Protein AF-A0A1C0VXN7-F1 (afdb_monomer_lite)

pLDDT: mean 90.63, std 9.02, range [52.47, 98.5]

Sequence (84 aa):
MRGVNRPIPRKYKQHEGDACNISNNNLRPLTTIERSYIQTFPKTFQFQGTKSDLEQMIGNAVPVKLAEFVAHCIFEYISCRLYN

Structure (mmCIF, N/CA/C/O backbone):
data_AF-A0A1C0VXN7-F1
#
_entry.id   AF-A0A1C0VXN7-F1
#
loop_
_atom_site.group_PDB
_atom_site.id
_atom_site.type_symbol
_atom_site.label_atom_id
_atom_site.label_alt_id
_atom_site.label_comp_id
_atom_site.label_asym_id
_atom_site.label_entity_id
_atom_site.label_seq_id
_atom_site.pdbx_PDB_ins_code
_atom_site.Cartn_x
_atom_site.Cartn_y
_atom_site.Cartn_z
_atom_site.occupancy
_atom_site.B_iso_or_equiv
_atom_site.auth_seq_id
_atom_site.auth_comp_id
_atom_site.auth_asym_id
_atom_site.auth_atom_id
_atom_site.pdbx_PDB_model_num
ATOM 1 N N . MET A 1 1 ? -5.789 3.665 -7.157 1.00 61.22 1 MET A N 1
ATOM 2 C CA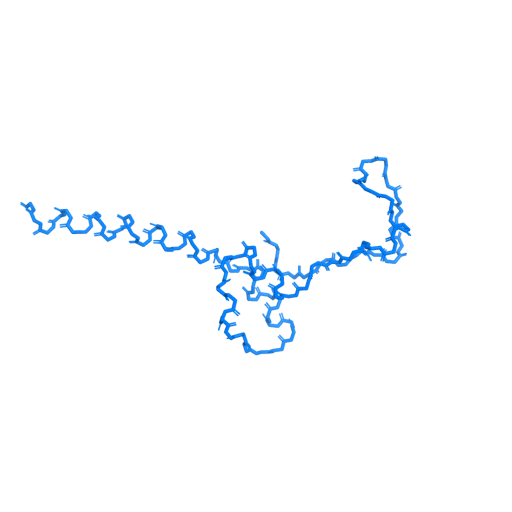 . MET A 1 1 ? -4.672 2.814 -7.633 1.00 61.22 1 MET A CA 1
ATOM 3 C C . MET A 1 1 ? -5.243 1.668 -8.460 1.00 61.22 1 MET A C 1
ATOM 5 O O . MET A 1 1 ? -6.421 1.384 -8.313 1.00 61.22 1 MET A O 1
ATOM 9 N N . ARG A 1 2 ? -4.477 1.075 -9.386 1.00 69.94 2 ARG A N 1
ATOM 10 C CA . ARG A 1 2 ? -4.899 -0.126 -10.144 1.00 69.94 2 ARG A CA 1
ATOM 11 C C . ARG A 1 2 ? -4.356 -1.396 -9.489 1.00 69.94 2 ARG A C 1
ATOM 13 O O . ARG A 1 2 ? -3.350 -1.303 -8.798 1.00 69.94 2 ARG A O 1
ATOM 20 N N . GLY A 1 3 ? -4.941 -2.557 -9.784 1.00 77.75 3 GLY A N 1
ATOM 21 C CA . GLY A 1 3 ? -4.499 -3.851 -9.248 1.00 77.75 3 GLY A CA 1
ATOM 22 C C . GLY A 1 3 ? -3.022 -4.167 -9.485 1.00 77.75 3 GLY A C 1
ATOM 23 O O . GLY A 1 3 ? -2.333 -4.531 -8.554 1.00 77.75 3 GLY A O 1
ATOM 24 N N . VAL A 1 4 ? -2.472 -3.909 -10.670 1.00 81.81 4 VAL A N 1
ATOM 25 C CA . VAL A 1 4 ? -1.086 -4.304 -11.005 1.00 81.81 4 VAL A CA 1
ATOM 26 C C . VAL A 1 4 ? -0.195 -3.122 -11.371 1.00 81.81 4 VAL A C 1
ATOM 28 O O . VAL A 1 4 ? -0.683 -2.027 -11.684 1.00 81.81 4 VAL A O 1
ATOM 31 N N . ASN A 1 5 ? 1.123 -3.333 -11.329 1.00 81.69 5 ASN A N 1
ATOM 32 C CA . ASN A 1 5 ? 2.084 -2.339 -11.792 1.00 81.69 5 ASN A CA 1
ATOM 33 C C . ASN A 1 5 ? 1.967 -2.115 -13.315 1.00 81.69 5 ASN A C 1
ATOM 35 O O . ASN A 1 5 ? 1.572 -3.010 -14.062 1.00 81.69 5 ASN A O 1
ATOM 39 N N . ARG A 1 6 ? 2.311 -0.915 -13.797 1.00 82.69 6 ARG A N 1
ATOM 40 C CA . ARG A 1 6 ? 2.274 -0.566 -15.225 1.00 82.69 6 ARG A CA 1
ATOM 41 C C . ARG A 1 6 ? 3.609 0.052 -15.647 1.00 82.69 6 ARG A C 1
ATOM 43 O O . ARG A 1 6 ? 3.751 1.272 -15.591 1.00 82.69 6 ARG A O 1
ATOM 50 N N . PRO A 1 7 ? 4.589 -0.766 -16.061 1.00 85.62 7 PRO A N 1
ATOM 51 C CA . PRO A 1 7 ? 5.808 -0.244 -16.659 1.00 85.62 7 PRO A CA 1
ATOM 52 C C . PRO A 1 7 ? 5.515 0.400 -18.020 1.00 85.62 7 PRO A C 1
ATOM 54 O O . PRO A 1 7 ? 4.514 0.090 -18.673 1.00 85.62 7 PRO A O 1
ATOM 57 N N . ILE A 1 8 ? 6.416 1.278 -18.460 1.00 87.19 8 ILE A N 1
ATOM 58 C CA . ILE A 1 8 ? 6.341 1.902 -19.783 1.00 87.19 8 ILE A CA 1
ATOM 59 C C . ILE A 1 8 ? 6.569 0.820 -20.852 1.00 87.19 8 ILE A C 1
ATOM 61 O O . ILE A 1 8 ? 7.555 0.079 -20.771 1.00 87.19 8 ILE A O 1
ATOM 65 N N . PRO A 1 9 ? 5.678 0.686 -21.852 1.00 88.56 9 PRO A N 1
ATOM 66 C CA . PRO A 1 9 ? 5.876 -0.261 -22.942 1.00 88.56 9 PRO A CA 1
ATOM 67 C C . PRO A 1 9 ? 7.156 0.035 -23.730 1.00 88.56 9 PRO A C 1
ATOM 69 O O . PRO A 1 9 ? 7.438 1.185 -24.049 1.00 88.56 9 PRO A O 1
ATOM 72 N N . ARG A 1 10 ? 7.878 -1.006 -24.168 1.00 86.06 10 ARG A N 1
ATOM 73 C CA . ARG A 1 10 ? 9.107 -0.853 -24.981 1.00 86.06 10 ARG A CA 1
ATOM 74 C C . ARG A 1 10 ? 8.911 -0.053 -26.274 1.00 86.06 10 ARG A C 1
ATOM 76 O O . ARG A 1 10 ? 9.861 0.521 -26.783 1.00 86.06 10 ARG A O 1
ATOM 83 N N . LYS A 1 11 ? 7.696 -0.066 -26.827 1.00 90.06 11 LYS A N 1
ATOM 84 C CA . LYS A 1 11 ? 7.329 0.636 -28.067 1.00 90.06 11 LYS A CA 1
ATOM 85 C C . LYS A 1 11 ? 6.565 1.941 -27.808 1.00 90.06 11 LYS A C 1
ATOM 87 O O . LYS A 1 11 ? 5.913 2.439 -28.723 1.00 90.06 11 LYS A O 1
ATOM 92 N N . TYR A 1 12 ? 6.572 2.452 -26.574 1.00 90.00 12 TYR A N 1
ATOM 93 C CA . TYR A 1 12 ? 5.917 3.719 -26.257 1.00 90.00 12 TYR A CA 1
ATOM 94 C C . TYR A 1 12 ? 6.585 4.859 -27.034 1.00 90.00 12 TYR A C 1
ATOM 96 O O . TYR A 1 12 ? 7.811 4.937 -27.096 1.00 90.00 12 TYR A O 1
ATOM 104 N N . LYS A 1 13 ? 5.772 5.711 -27.659 1.00 89.69 13 LYS A N 1
ATOM 105 C CA . LYS A 1 13 ? 6.228 6.911 -28.362 1.00 89.69 13 LYS A CA 1
ATOM 106 C C . LYS A 1 13 ? 5.871 8.111 -27.501 1.00 89.69 13 LYS A C 1
ATOM 108 O O . LYS A 1 13 ? 4.745 8.171 -27.017 1.00 89.69 13 LYS A O 1
ATOM 113 N N . GLN A 1 14 ? 6.815 9.034 -27.332 1.00 89.94 14 GLN A N 1
ATOM 114 C CA . GLN A 1 14 ? 6.564 10.242 -26.556 1.00 89.94 14 GLN A CA 1
ATOM 115 C C . GLN A 1 14 ? 5.444 11.063 -27.182 1.00 89.94 14 GLN A C 1
ATOM 117 O O . GLN A 1 14 ? 5.440 11.295 -28.393 1.00 89.94 14 GLN A O 1
ATOM 122 N N . HIS A 1 15 ? 4.524 11.505 -26.339 1.00 89.94 15 HIS A N 1
ATOM 123 C CA . HIS A 1 15 ? 3.473 12.443 -26.682 1.00 89.94 15 HIS A CA 1
ATOM 124 C C . HIS A 1 15 ? 3.781 13.813 -26.073 1.00 89.94 15 HIS A C 1
ATOM 126 O O . HIS A 1 15 ? 4.439 13.918 -25.042 1.00 89.94 15 HIS A O 1
ATOM 132 N N . GLU A 1 16 ? 3.289 14.879 -26.703 1.00 90.94 16 GLU A N 1
ATOM 133 C CA . GLU A 1 16 ? 3.510 16.258 -26.241 1.00 90.94 16 GLU A CA 1
ATOM 134 C C . GLU A 1 16 ? 2.953 16.505 -24.827 1.00 90.94 16 GLU A C 1
ATOM 136 O O . GLU A 1 16 ? 3.515 17.281 -24.064 1.00 90.94 16 GLU A O 1
ATOM 141 N N . GLY A 1 17 ? 1.893 15.783 -24.445 1.00 90.88 17 GLY A N 1
ATOM 142 C CA . GLY A 1 17 ? 1.311 15.833 -23.101 1.00 90.88 17 GLY A CA 1
ATOM 143 C C . GLY A 1 17 ? 2.042 15.002 -22.040 1.00 90.88 17 GLY A C 1
ATOM 144 O O . GLY A 1 17 ? 1.565 14.931 -20.907 1.00 90.88 17 GLY A O 1
ATOM 145 N N . ASP A 1 18 ? 3.154 14.341 -22.374 1.00 89.38 18 ASP A N 1
ATOM 146 C CA . ASP A 1 18 ? 3.928 13.587 -21.389 1.00 89.38 18 ASP A CA 1
ATOM 147 C C . ASP A 1 18 ? 4.618 14.534 -20.400 1.00 89.38 18 ASP A C 1
ATOM 149 O O . ASP A 1 18 ? 5.279 15.498 -20.781 1.00 89.38 18 ASP A O 1
ATOM 153 N N . ALA A 1 19 ? 4.522 14.220 -19.106 1.00 88.06 19 ALA A N 1
ATOM 154 C CA . ALA A 1 19 ? 5.081 15.056 -18.042 1.00 88.06 19 ALA A CA 1
ATOM 155 C C . ALA A 1 19 ? 6.617 15.176 -18.086 1.00 88.06 19 ALA A C 1
ATOM 157 O O . ALA A 1 19 ? 7.184 16.096 -17.496 1.00 88.06 19 ALA A O 1
ATOM 158 N N . CYS A 1 20 ? 7.308 14.234 -18.734 1.00 86.88 20 CYS A N 1
ATOM 159 C CA . CYS A 1 20 ? 8.756 14.261 -18.895 1.00 86.88 20 CYS A CA 1
ATOM 160 C C . CYS A 1 20 ? 9.216 13.448 -20.113 1.00 86.88 20 CYS A C 1
ATOM 162 O O . CYS A 1 20 ? 8.474 12.639 -20.671 1.00 86.88 20 CYS A O 1
ATOM 164 N N . ASN A 1 21 ? 10.473 13.654 -20.512 1.00 86.12 21 ASN A N 1
ATOM 165 C CA . ASN A 1 21 ? 11.104 12.861 -21.561 1.00 86.12 21 ASN A CA 1
ATOM 166 C C . ASN A 1 21 ? 11.300 11.405 -21.101 1.00 86.12 21 ASN A C 1
ATOM 168 O O . ASN A 1 21 ? 11.876 11.160 -20.041 1.00 86.12 21 ASN A O 1
ATOM 172 N N . ILE A 1 22 ? 10.856 10.442 -21.914 1.00 83.88 22 ILE A N 1
ATOM 173 C CA . ILE A 1 22 ? 10.907 9.004 -21.587 1.00 83.88 22 ILE A CA 1
ATOM 174 C C . ILE A 1 22 ? 12.344 8.473 -21.544 1.00 83.88 22 ILE A C 1
ATOM 176 O O . ILE A 1 22 ? 12.627 7.533 -20.807 1.00 83.88 22 ILE A O 1
ATOM 180 N N . SER A 1 23 ? 13.262 9.083 -22.297 1.00 80.12 23 SER A N 1
ATOM 181 C CA . SER A 1 23 ? 14.690 8.743 -22.296 1.00 80.12 23 SER A CA 1
ATOM 182 C C . SER A 1 23 ? 15.401 9.172 -21.009 1.00 80.12 23 SER A C 1
ATOM 184 O O . SER A 1 23 ? 16.600 8.949 -20.861 1.00 80.12 23 SER A O 1
ATOM 186 N N . ASN A 1 24 ? 14.693 9.806 -20.070 1.00 78.94 24 ASN A N 1
ATOM 187 C CA . ASN A 1 24 ? 15.226 10.079 -18.748 1.00 78.94 24 ASN A CA 1
ATOM 188 C C . ASN A 1 24 ? 15.462 8.755 -18.001 1.00 78.94 24 ASN A C 1
ATOM 190 O O . ASN A 1 24 ? 14.514 8.080 -17.602 1.00 78.94 24 ASN A O 1
ATOM 194 N N . ASN A 1 25 ? 16.732 8.424 -17.754 1.00 75.00 25 ASN A N 1
ATOM 195 C CA . ASN A 1 25 ? 17.149 7.200 -17.058 1.00 75.00 25 ASN A CA 1
ATOM 196 C C . ASN A 1 25 ? 16.564 7.030 -15.643 1.00 75.00 25 ASN A C 1
ATOM 198 O O . ASN A 1 25 ? 16.638 5.938 -15.085 1.00 75.00 25 ASN A O 1
ATOM 202 N N . ASN A 1 26 ? 15.980 8.078 -15.058 1.00 83.81 26 ASN A N 1
ATOM 203 C CA . ASN A 1 26 ? 15.365 8.024 -13.732 1.00 83.81 26 ASN A CA 1
ATOM 204 C C . ASN A 1 26 ? 13.871 7.650 -13.763 1.00 83.81 26 ASN A C 1
ATOM 206 O O . ASN A 1 26 ? 13.258 7.483 -12.706 1.00 83.81 26 ASN A O 1
ATOM 210 N N . LEU A 1 27 ? 13.262 7.523 -14.947 1.00 87.50 27 LEU A N 1
ATOM 211 C CA . LEU A 1 27 ? 11.849 7.187 -15.087 1.00 87.50 27 LEU A CA 1
ATOM 212 C C . LEU A 1 27 ? 11.624 5.684 -14.869 1.00 87.50 27 LEU A C 1
ATOM 214 O O . LEU A 1 27 ? 12.012 4.848 -15.685 1.00 87.50 27 LEU A O 1
ATOM 218 N N . ARG A 1 28 ? 10.957 5.327 -13.767 1.00 88.81 28 ARG A N 1
ATOM 219 C CA . ARG A 1 28 ? 10.629 3.936 -13.422 1.00 88.81 28 ARG A CA 1
ATOM 220 C C . ARG A 1 28 ? 9.236 3.808 -12.808 1.00 88.81 28 ARG A C 1
ATOM 222 O O . ARG A 1 28 ? 8.752 4.760 -12.194 1.00 88.81 28 ARG A O 1
ATOM 229 N N . PRO A 1 29 ? 8.596 2.630 -12.894 1.00 88.75 29 PRO A N 1
ATOM 230 C CA . PRO A 1 29 ? 7.426 2.354 -12.076 1.00 88.75 29 PRO A CA 1
ATOM 231 C C . PRO A 1 29 ? 7.775 2.374 -10.580 1.00 88.75 29 PRO A C 1
ATOM 233 O O . PRO A 1 29 ? 8.910 2.095 -10.173 1.00 88.75 29 PRO A O 1
ATOM 236 N N . LEU A 1 30 ? 6.764 2.646 -9.755 1.00 91.50 30 LEU A N 1
ATOM 237 C CA . LEU A 1 30 ? 6.861 2.454 -8.311 1.00 91.50 30 LEU A CA 1
ATOM 238 C C . LEU A 1 30 ? 7.097 0.974 -7.992 1.00 91.50 30 LEU A C 1
ATOM 240 O O . LEU A 1 30 ? 6.554 0.086 -8.655 1.00 91.50 30 LEU A O 1
ATOM 244 N N . THR A 1 31 ? 7.877 0.706 -6.954 1.00 92.81 31 THR A N 1
ATOM 245 C CA . THR A 1 31 ? 8.021 -0.636 -6.387 1.00 92.81 31 THR A CA 1
ATOM 246 C C . THR A 1 31 ? 6.732 -1.057 -5.681 1.00 92.81 31 THR A C 1
ATOM 248 O O . THR A 1 31 ? 5.915 -0.223 -5.287 1.00 92.81 31 THR A O 1
ATOM 251 N N . THR A 1 32 ? 6.542 -2.362 -5.478 1.00 93.81 32 THR A N 1
ATOM 252 C CA . THR A 1 32 ? 5.390 -2.902 -4.737 1.00 93.81 32 THR A CA 1
ATOM 253 C C . THR A 1 32 ? 5.243 -2.265 -3.349 1.00 93.81 32 THR A C 1
ATOM 255 O O . THR A 1 32 ? 4.136 -1.899 -2.967 1.00 93.81 32 THR A O 1
ATOM 258 N N . ILE A 1 33 ? 6.355 -2.037 -2.643 1.00 95.12 33 ILE A N 1
ATOM 259 C CA . ILE A 1 33 ? 6.372 -1.395 -1.319 1.00 95.12 33 ILE A CA 1
ATOM 260 C C . ILE A 1 33 ? 6.052 0.104 -1.398 1.00 95.12 33 ILE A C 1
ATOM 262 O O . ILE A 1 33 ? 5.256 0.610 -0.618 1.00 95.12 33 ILE A O 1
ATOM 266 N N . GLU A 1 34 ? 6.587 0.840 -2.373 1.00 95.44 34 GLU A N 1
ATOM 267 C CA . GLU A 1 34 ? 6.216 2.257 -2.542 1.00 95.44 34 GLU A CA 1
ATOM 268 C C . GLU A 1 34 ? 4.710 2.419 -2.801 1.00 95.44 34 GLU A C 1
ATOM 270 O O . GLU A 1 34 ? 4.073 3.334 -2.279 1.00 95.44 34 GLU A O 1
ATOM 275 N N . ARG A 1 35 ? 4.111 1.490 -3.557 1.00 95.00 35 ARG A N 1
ATOM 276 C CA . ARG A 1 35 ? 2.659 1.458 -3.785 1.00 95.00 35 ARG A CA 1
ATOM 277 C C . ARG A 1 35 ? 1.874 1.159 -2.506 1.00 95.00 35 ARG A C 1
ATOM 279 O O . ARG A 1 35 ? 0.766 1.676 -2.368 1.00 95.00 35 ARG A O 1
ATOM 286 N N . SER A 1 36 ? 2.425 0.382 -1.568 1.00 96.44 36 SER A N 1
ATOM 287 C CA . SER A 1 36 ? 1.757 0.114 -0.289 1.00 96.44 36 SER A CA 1
ATOM 288 C C . SER A 1 36 ? 1.673 1.361 0.584 1.00 96.44 36 SER A C 1
ATOM 290 O O . SER A 1 36 ? 0.669 1.565 1.263 1.00 96.44 36 SER A O 1
ATOM 292 N N . TYR A 1 37 ? 2.667 2.247 0.515 1.00 97.00 37 TYR A N 1
ATOM 293 C CA . TYR A 1 37 ? 2.628 3.519 1.238 1.00 97.00 37 TYR A CA 1
ATOM 294 C C . TYR A 1 37 ? 1.563 4.470 0.702 1.00 97.00 37 TYR A C 1
ATOM 296 O O . TYR A 1 37 ? 0.939 5.181 1.484 1.00 97.00 37 TYR A O 1
ATOM 304 N N . ILE A 1 38 ? 1.282 4.440 -0.603 1.00 95.62 38 ILE A N 1
ATOM 305 C CA . ILE A 1 38 ? 0.171 5.218 -1.172 1.00 95.62 38 ILE A CA 1
ATOM 306 C C . ILE A 1 38 ? -1.180 4.690 -0.669 1.00 95.62 38 ILE A C 1
ATOM 308 O O . ILE A 1 38 ? -2.105 5.462 -0.445 1.00 95.62 38 ILE A O 1
ATOM 312 N N . GLN A 1 39 ? -1.269 3.387 -0.407 1.00 96.75 39 GLN A N 1
ATOM 313 C CA . GLN A 1 39 ? -2.400 2.767 0.289 1.00 96.75 39 GLN A CA 1
ATOM 314 C C . GLN A 1 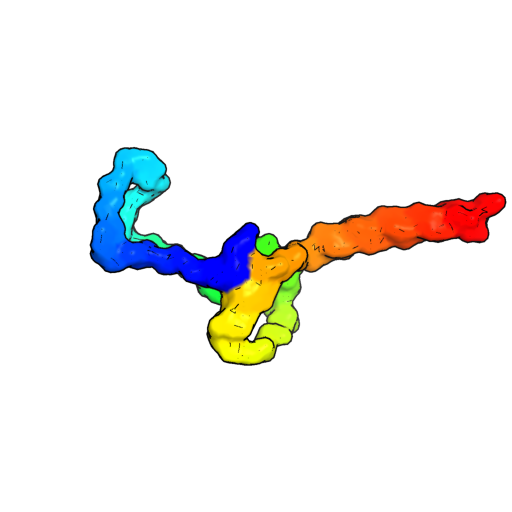39 ? -2.325 2.926 1.815 1.00 96.75 39 GLN A C 1
ATOM 316 O O . GLN A 1 39 ? -3.096 2.320 2.556 1.00 96.75 39 GLN A O 1
ATOM 321 N N . THR A 1 40 ? -1.417 3.765 2.314 1.00 97.75 40 THR A N 1
ATOM 322 C CA . THR A 1 40 ? -1.239 4.101 3.733 1.00 97.75 40 THR A CA 1
ATOM 323 C C . THR A 1 40 ? -0.936 2.908 4.642 1.00 97.75 40 THR A C 1
ATOM 325 O O . THR A 1 40 ? -1.135 2.987 5.853 1.00 97.75 40 THR A O 1
ATOM 328 N N . PHE A 1 41 ? -0.407 1.812 4.086 1.00 98.19 41 PHE A N 1
ATOM 329 C CA . PHE A 1 41 ? 0.128 0.736 4.914 1.00 98.19 41 PHE A CA 1
ATOM 330 C C . PHE A 1 41 ? 1.321 1.246 5.732 1.00 98.19 41 PHE A C 1
ATOM 332 O O . PHE A 1 41 ? 2.165 1.977 5.197 1.00 98.19 41 PHE A O 1
ATOM 339 N N . PRO A 1 42 ? 1.432 0.856 7.014 1.00 97.44 42 PRO A N 1
ATOM 340 C CA . PRO A 1 42 ? 2.585 1.221 7.819 1.00 97.44 42 PRO A CA 1
ATOM 341 C C . PRO A 1 42 ? 3.849 0.548 7.271 1.00 97.44 42 PRO A C 1
ATOM 343 O O . PRO A 1 42 ? 3.802 -0.563 6.746 1.00 97.44 42 PRO A O 1
ATOM 346 N N . LYS A 1 43 ? 5.007 1.199 7.440 1.00 96.56 43 LYS A N 1
ATOM 347 C CA . LYS A 1 43 ? 6.314 0.658 7.009 1.00 96.56 43 LYS A CA 1
ATOM 348 C C . LYS A 1 43 ? 6.662 -0.686 7.654 1.00 96.56 43 LYS A C 1
ATOM 350 O O . LYS A 1 43 ? 7.470 -1.431 7.119 1.00 96.56 43 LYS A O 1
ATOM 355 N N . THR A 1 44 ? 6.060 -0.973 8.802 1.00 97.50 44 THR A N 1
ATOM 356 C CA . THR A 1 44 ? 6.225 -2.213 9.562 1.00 97.50 44 THR A CA 1
ATOM 357 C C . THR A 1 44 ? 5.300 -3.338 9.095 1.00 97.50 44 THR A C 1
ATOM 359 O O . THR A 1 44 ? 5.411 -4.451 9.605 1.00 97.50 44 THR A O 1
ATOM 362 N N . PHE A 1 45 ? 4.387 -3.083 8.149 1.00 97.12 45 PHE A N 1
ATOM 363 C CA . PHE A 1 45 ? 3.479 -4.106 7.639 1.00 97.12 45 PHE A CA 1
ATOM 364 C C . PHE A 1 45 ? 4.249 -5.166 6.848 1.00 97.12 45 PHE A C 1
ATOM 366 O O . PHE A 1 45 ? 4.961 -4.852 5.893 1.00 97.12 45 PHE A O 1
ATOM 373 N N . GLN A 1 46 ? 4.085 -6.428 7.236 1.00 95.75 46 GLN A N 1
ATOM 374 C CA . GLN A 1 46 ? 4.742 -7.551 6.577 1.00 95.75 46 GLN A CA 1
ATOM 375 C C . GLN A 1 46 ? 3.809 -8.159 5.534 1.00 95.75 46 GLN A C 1
ATOM 377 O O . GLN A 1 46 ? 2.793 -8.769 5.859 1.00 95.75 46 GLN A O 1
ATOM 382 N N . PHE A 1 47 ? 4.169 -7.990 4.266 1.00 95.62 47 PHE A N 1
ATOM 383 C CA . PHE A 1 47 ? 3.474 -8.6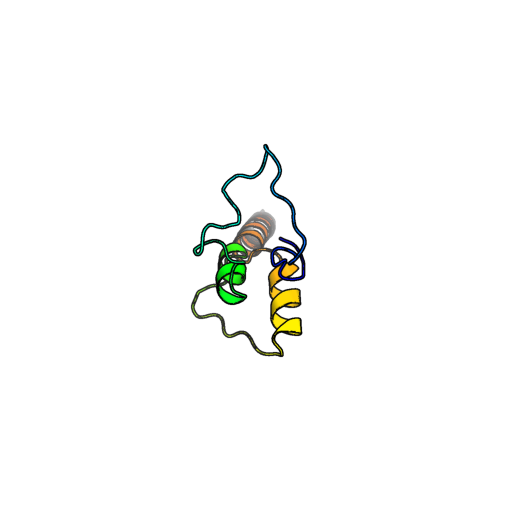08 3.144 1.00 95.62 47 PHE A CA 1
ATOM 384 C C . PHE A 1 47 ? 3.977 -10.040 2.922 1.00 95.62 47 PHE A C 1
ATOM 386 O O . PHE A 1 47 ? 5.181 -10.285 2.967 1.00 95.62 47 PHE A O 1
ATOM 393 N N . GLN A 1 48 ? 3.065 -10.973 2.644 1.00 96.25 48 GLN A N 1
ATOM 394 C CA . GLN A 1 48 ? 3.381 -12.374 2.347 1.00 96.25 48 GLN A CA 1
ATOM 395 C C . GLN A 1 48 ? 2.661 -12.817 1.072 1.00 96.25 48 GLN A C 1
ATOM 397 O O . GLN A 1 48 ? 1.498 -12.476 0.872 1.00 96.25 48 GLN A O 1
ATOM 402 N N . GLY A 1 49 ? 3.357 -13.563 0.214 1.00 95.44 49 GLY A N 1
ATOM 403 C CA . GLY A 1 49 ? 2.835 -14.040 -1.069 1.00 95.44 49 GLY A CA 1
ATOM 404 C C . GLY A 1 49 ? 3.826 -13.850 -2.214 1.00 95.44 49 GLY A C 1
ATOM 405 O O . GLY A 1 49 ? 4.944 -13.363 -2.023 1.00 95.44 49 GLY A O 1
ATOM 406 N N . THR A 1 50 ? 3.423 -14.241 -3.421 1.00 95.88 50 THR A N 1
ATOM 407 C CA . THR A 1 50 ? 4.226 -14.001 -4.625 1.00 95.88 50 THR A CA 1
ATOM 408 C C . THR A 1 50 ? 4.176 -12.529 -5.026 1.00 95.88 50 THR A C 1
ATOM 410 O O . THR A 1 50 ? 3.293 -11.778 -4.616 1.00 95.88 50 THR A O 1
ATOM 413 N N . LYS A 1 51 ? 5.094 -12.090 -5.895 1.00 91.19 51 LYS A N 1
ATOM 414 C CA . LYS A 1 51 ? 5.090 -10.709 -6.402 1.00 91.19 51 LYS A CA 1
ATOM 415 C C . LYS A 1 51 ? 3.735 -10.317 -7.012 1.00 91.19 51 LYS A C 1
ATOM 417 O O . LYS A 1 51 ? 3.273 -9.205 -6.769 1.00 91.19 51 LYS A O 1
ATOM 422 N N . SER A 1 52 ? 3.114 -11.218 -7.773 1.00 92.12 52 SER A N 1
ATOM 423 C CA . SER A 1 52 ? 1.808 -10.990 -8.402 1.00 92.12 52 SER A CA 1
ATOM 424 C C . SER A 1 52 ? 0.694 -10.843 -7.367 1.00 92.12 52 SER A C 1
ATOM 426 O O . SER A 1 52 ? -0.118 -9.926 -7.485 1.00 92.12 52 SER A O 1
ATOM 428 N N . ASP A 1 53 ? 0.701 -11.685 -6.327 1.00 94.50 53 ASP A N 1
ATOM 429 C CA . ASP A 1 53 ? -0.265 -11.597 -5.226 1.00 94.50 53 ASP A CA 1
ATOM 430 C C . ASP A 1 53 ? -0.141 -10.248 -4.526 1.00 94.50 53 ASP A C 1
ATOM 432 O O . ASP A 1 53 ? -1.126 -9.530 -4.374 1.00 94.50 53 ASP A O 1
ATOM 436 N N . LEU A 1 54 ? 1.088 -9.858 -4.179 1.00 95.44 54 LEU A N 1
ATOM 437 C CA . LEU A 1 54 ? 1.343 -8.600 -3.488 1.00 95.44 54 LEU A CA 1
ATOM 438 C C . LEU A 1 54 ? 0.950 -7.390 -4.329 1.00 95.44 54 LEU A C 1
ATOM 440 O O . LEU A 1 54 ? 0.356 -6.448 -3.804 1.00 95.44 54 LEU A O 1
ATOM 444 N N . GLU A 1 55 ? 1.261 -7.399 -5.629 1.00 93.56 55 GLU A N 1
ATOM 445 C CA . GLU A 1 55 ? 0.849 -6.322 -6.523 1.00 93.56 55 GLU A CA 1
ATOM 446 C C . GLU A 1 55 ? -0.669 -6.154 -6.507 1.00 93.56 55 GLU A C 1
ATOM 448 O O . GLU A 1 55 ? -1.112 -5.034 -6.241 1.00 93.56 55 GLU A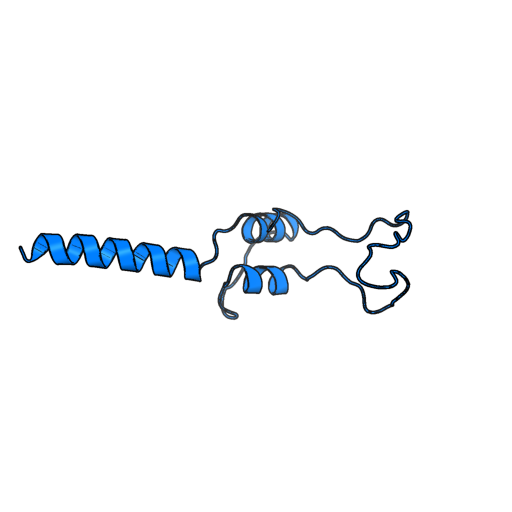 O 1
ATOM 453 N N . GLN A 1 56 ? -1.424 -7.245 -6.694 1.00 94.19 56 GLN A N 1
ATOM 454 C CA . GLN A 1 56 ? -2.887 -7.253 -6.726 1.00 94.19 56 GLN A CA 1
ATOM 455 C C . GLN A 1 56 ? -3.506 -6.869 -5.374 1.00 94.19 56 GLN A C 1
ATOM 457 O O . GLN A 1 56 ? -4.418 -6.038 -5.337 1.00 94.19 56 GLN A O 1
ATOM 462 N N . MET A 1 57 ? -2.995 -7.429 -4.271 1.00 95.12 57 MET A N 1
ATOM 463 C CA . MET A 1 57 ? -3.434 -7.122 -2.906 1.00 95.12 57 MET A CA 1
ATOM 464 C C . MET A 1 57 ? -3.289 -5.630 -2.617 1.00 95.12 57 MET A C 1
ATOM 466 O O . MET A 1 57 ? -4.253 -4.973 -2.235 1.00 95.12 57 MET A O 1
ATOM 470 N N . ILE A 1 58 ? -2.101 -5.072 -2.852 1.00 95.50 58 ILE A N 1
ATOM 471 C CA . ILE A 1 58 ? -1.829 -3.653 -2.604 1.00 95.50 58 ILE A CA 1
ATOM 472 C C . ILE A 1 58 ? -2.595 -2.776 -3.602 1.00 95.50 58 ILE A C 1
ATOM 474 O O . ILE A 1 58 ? -3.159 -1.747 -3.238 1.00 95.50 58 ILE A O 1
ATOM 478 N N . GLY A 1 59 ? -2.641 -3.160 -4.875 1.00 93.94 59 GLY A N 1
ATOM 479 C CA . GLY A 1 59 ? -3.269 -2.367 -5.925 1.00 93.94 59 GLY A CA 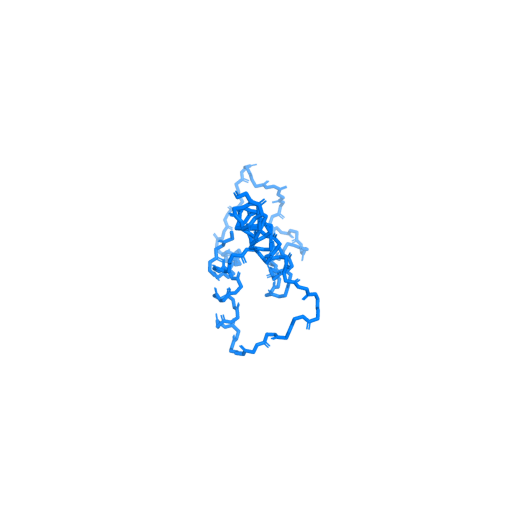1
ATOM 480 C C . GLY A 1 59 ? -4.773 -2.171 -5.739 1.00 93.94 59 GLY A C 1
ATOM 481 O O . GLY A 1 59 ? -5.273 -1.086 -6.038 1.00 93.94 59 GLY A O 1
ATOM 482 N N . ASN A 1 60 ? -5.457 -3.189 -5.209 1.00 94.88 60 ASN A N 1
ATOM 483 C CA . ASN A 1 60 ? -6.901 -3.179 -4.966 1.00 94.88 60 ASN A CA 1
ATOM 484 C C . ASN A 1 60 ? -7.291 -2.866 -3.517 1.00 94.88 60 ASN A C 1
ATOM 486 O O . ASN A 1 60 ? -8.481 -2.756 -3.233 1.00 94.88 60 ASN A O 1
ATOM 490 N N . ALA A 1 61 ? -6.327 -2.752 -2.601 1.00 95.62 61 ALA A N 1
ATOM 491 C CA . ALA A 1 61 ? -6.615 -2.426 -1.212 1.00 95.62 61 ALA A CA 1
ATOM 492 C C . ALA A 1 61 ? -7.369 -1.092 -1.089 1.00 95.62 61 ALA A C 1
ATOM 494 O O . ALA A 1 61 ? -7.144 -0.148 -1.855 1.00 95.62 61 ALA A O 1
ATOM 495 N N . VAL A 1 62 ? -8.224 -1.011 -0.072 1.00 96.12 62 VAL A N 1
ATOM 496 C CA . VAL A 1 62 ? -8.697 0.266 0.467 1.00 96.12 62 VAL A CA 1
ATOM 497 C C . VAL A 1 62 ? -7.554 0.871 1.292 1.00 96.12 62 VAL A C 1
ATOM 499 O O . VAL A 1 62 ? -6.928 0.130 2.057 1.00 96.12 62 VAL A O 1
ATOM 502 N N . PRO A 1 63 ? -7.267 2.182 1.187 1.00 97.06 63 PRO A N 1
ATOM 503 C CA . PRO A 1 63 ? -6.251 2.801 2.024 1.00 97.06 63 PRO A CA 1
ATOM 504 C C . PRO A 1 63 ? -6.543 2.603 3.520 1.00 97.06 63 PRO A C 1
ATOM 506 O O . PRO A 1 63 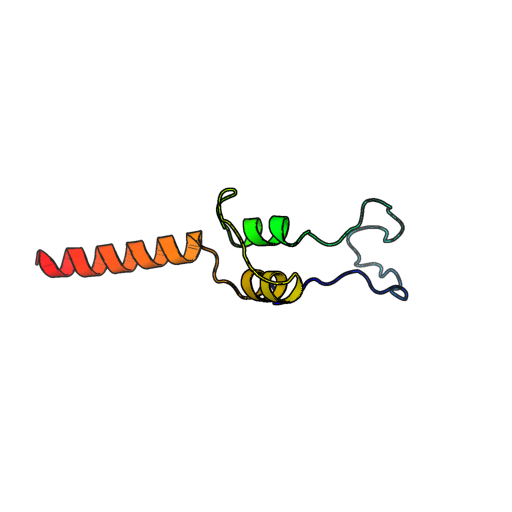? -7.630 2.940 3.988 1.00 97.06 63 PRO A O 1
ATOM 509 N N . VAL A 1 64 ? -5.565 2.105 4.282 1.00 98.06 64 VAL A N 1
ATOM 510 C CA . VAL A 1 64 ? -5.692 1.819 5.728 1.00 98.06 64 VAL A CA 1
ATOM 511 C C . VAL A 1 64 ? -6.223 3.021 6.517 1.00 98.06 64 VAL A C 1
ATOM 513 O O . VAL A 1 64 ? -7.145 2.873 7.312 1.00 98.06 64 VAL A O 1
ATOM 516 N N . LYS A 1 65 ? -5.702 4.227 6.261 1.00 98.19 65 LYS A N 1
ATOM 517 C CA . LYS A 1 65 ? -6.126 5.454 6.954 1.00 98.19 65 LYS A CA 1
ATOM 518 C C . LYS A 1 65 ? -7.554 5.879 6.617 1.00 98.19 65 LYS A C 1
ATOM 520 O O . LYS A 1 65 ? -8.227 6.460 7.462 1.00 98.19 65 LYS A O 1
ATOM 525 N N . LEU A 1 66 ? -8.031 5.570 5.410 1.00 98.00 66 LEU A N 1
ATOM 526 C CA . LEU A 1 66 ? -9.431 5.796 5.053 1.00 98.00 66 LEU A CA 1
ATOM 527 C C . LEU A 1 66 ? -10.341 4.833 5.823 1.00 98.00 66 LEU A C 1
ATOM 529 O O . LEU A 1 66 ? -11.349 5.259 6.378 1.00 98.00 66 LEU A O 1
ATOM 533 N N . ALA A 1 67 ? -9.968 3.552 5.887 1.00 98.31 67 ALA A N 1
ATOM 534 C CA . ALA A 1 67 ? -10.713 2.559 6.656 1.00 98.31 67 ALA A CA 1
ATOM 535 C C . ALA A 1 67 ? -10.755 2.908 8.156 1.00 98.31 67 ALA A C 1
ATOM 537 O O . ALA A 1 67 ? -11.817 2.823 8.767 1.00 98.31 67 ALA A O 1
ATOM 538 N N . GLU A 1 68 ? -9.634 3.362 8.725 1.00 98.50 68 GLU A N 1
ATOM 539 C CA . GLU A 1 68 ? -9.540 3.847 10.110 1.00 98.50 68 GLU A CA 1
ATOM 540 C C . GLU A 1 68 ? -10.500 5.014 10.373 1.00 98.50 68 GLU A C 1
ATOM 542 O O . GLU A 1 68 ? -11.272 4.973 11.329 1.00 98.50 68 GLU A O 1
ATOM 547 N N . PHE A 1 69 ? -10.515 6.021 9.495 1.00 98.44 69 PHE A N 1
ATOM 548 C CA . PHE A 1 69 ? -11.419 7.164 9.629 1.00 98.44 69 PHE A CA 1
ATOM 549 C C . PHE A 1 69 ? -12.896 6.744 9.604 1.00 98.44 69 PHE A C 1
ATOM 551 O O . PHE A 1 69 ? -13.665 7.132 10.480 1.00 98.44 69 PHE A O 1
ATOM 558 N N . VAL A 1 70 ? -13.290 5.905 8.640 1.00 98.44 70 VAL A N 1
ATOM 559 C CA . VAL A 1 70 ? -14.671 5.402 8.544 1.00 98.44 70 VAL A CA 1
ATOM 560 C C . VAL A 1 70 ? -15.053 4.599 9.790 1.00 98.44 70 VAL A C 1
ATOM 562 O O . VAL A 1 70 ? -16.158 4.764 10.308 1.00 98.44 70 VAL A O 1
ATOM 565 N N . ALA A 1 71 ? -14.144 3.764 10.302 1.00 98.38 71 ALA A N 1
ATOM 566 C CA . ALA A 1 71 ? -14.370 3.003 11.525 1.00 98.38 71 ALA A CA 1
ATOM 567 C C . ALA A 1 71 ? -14.597 3.919 12.738 1.00 98.38 71 ALA A C 1
ATOM 569 O O . ALA A 1 71 ? -15.519 3.666 13.512 1.00 98.38 71 ALA A O 1
ATOM 570 N N . HIS A 1 72 ? -13.825 5.004 12.877 1.00 98.44 72 HIS A N 1
ATOM 571 C CA . HIS A 1 72 ? -14.039 5.997 13.934 1.00 98.44 72 HIS A CA 1
ATOM 572 C C . HIS A 1 72 ? -15.414 6.662 13.831 1.00 98.44 72 HIS A C 1
ATOM 574 O O . HIS A 1 72 ? -16.130 6.704 14.827 1.00 98.44 72 HIS A O 1
ATOM 580 N N . CYS A 1 73 ? -15.840 7.093 12.640 1.00 98.06 73 CYS A N 1
ATOM 581 C CA . CYS A 1 73 ? -17.168 7.692 12.467 1.00 98.06 73 CYS A CA 1
ATOM 582 C C . CYS A 1 73 ? -18.301 6.729 12.863 1.00 98.06 73 CYS A C 1
ATOM 584 O O . CYS A 1 73 ? -19.275 7.128 13.501 1.00 98.06 73 CYS A O 1
ATOM 586 N N . ILE A 1 74 ? -18.178 5.446 12.504 1.00 98.00 74 ILE A N 1
ATOM 587 C CA . ILE A 1 74 ? -19.155 4.418 12.891 1.00 98.00 74 ILE A CA 1
ATOM 588 C C . ILE A 1 74 ? -19.143 4.214 14.411 1.00 98.00 74 ILE A C 1
ATOM 590 O O . ILE A 1 74 ? -20.204 4.140 15.032 1.00 98.00 74 ILE A O 1
ATOM 594 N N . PHE A 1 75 ? -17.957 4.144 15.016 1.00 97.31 75 PHE A N 1
ATOM 595 C CA . PHE A 1 75 ? -17.799 3.972 16.457 1.00 97.31 75 PHE A CA 1
ATOM 596 C C . PHE A 1 75 ? -18.404 5.135 17.253 1.00 97.31 75 PHE A C 1
ATOM 598 O O . PHE A 1 75 ? -19.126 4.902 18.223 1.00 97.31 75 PHE A O 1
ATOM 605 N N . GLU A 1 76 ? -18.168 6.376 16.827 1.00 96.94 76 GLU A N 1
ATOM 606 C CA . GLU A 1 76 ? -18.770 7.571 17.424 1.00 96.94 76 GLU A CA 1
ATOM 607 C C . GLU A 1 76 ? -20.298 7.532 17.335 1.00 96.94 76 GLU A C 1
ATOM 609 O O . GLU A 1 76 ? -20.985 7.774 18.330 1.00 96.94 76 GLU A O 1
ATOM 614 N N . TYR A 1 77 ? -20.840 7.160 16.170 1.00 96.38 77 TYR A N 1
ATOM 615 C CA . TYR A 1 77 ? -22.284 7.046 15.973 1.00 96.38 77 TYR A CA 1
ATOM 616 C C . TYR A 1 77 ? -22.919 6.003 16.905 1.00 96.38 77 TYR A C 1
ATOM 618 O O . TYR A 1 77 ? -23.935 6.280 17.548 1.00 96.38 77 TYR A O 1
ATOM 626 N N . ILE A 1 78 ? -22.313 4.814 17.007 1.00 97.12 78 ILE A N 1
ATOM 627 C CA . ILE A 1 78 ? -22.781 3.743 17.899 1.00 97.12 78 ILE A CA 1
ATOM 628 C C . ILE A 1 78 ? -22.671 4.179 19.362 1.00 97.12 78 ILE A C 1
ATOM 630 O O . ILE A 1 78 ? -23.611 3.979 20.126 1.00 97.12 78 ILE A O 1
ATOM 634 N N . SER A 1 79 ? -21.562 4.809 19.753 1.00 94.69 79 SER A N 1
ATOM 635 C CA . SER A 1 79 ? -21.351 5.249 21.135 1.00 94.69 79 SER A CA 1
ATOM 636 C C . SER A 1 79 ? -22.378 6.305 21.545 1.00 94.69 79 SER A C 1
ATOM 638 O O . SER A 1 79 ? -23.017 6.163 22.580 1.00 94.69 79 SER A O 1
ATOM 640 N N . CYS A 1 80 ? -22.623 7.314 20.704 1.00 89.56 80 CYS A N 1
ATOM 641 C CA . CYS A 1 80 ? -23.636 8.341 20.963 1.00 89.56 80 CYS A CA 1
ATOM 642 C C . CYS A 1 80 ? -25.049 7.747 21.136 1.00 89.56 80 CYS A C 1
ATOM 644 O O . CYS A 1 80 ? -25.823 8.204 21.975 1.00 89.56 80 CYS A O 1
ATOM 646 N N . ARG A 1 81 ? -25.377 6.688 20.384 1.00 80.50 81 ARG A N 1
ATOM 647 C CA . ARG A 1 81 ? -26.653 5.959 20.491 1.00 80.50 81 ARG A CA 1
ATOM 648 C C . ARG A 1 81 ? -26.815 5.148 21.781 1.00 80.50 81 ARG A C 1
ATOM 650 O O . ARG A 1 81 ? -27.950 4.846 22.117 1.00 80.50 81 ARG A O 1
ATOM 657 N N . LEU A 1 82 ? -25.734 4.756 22.457 1.00 72.31 82 LEU A N 1
ATOM 658 C CA . LEU A 1 82 ? -25.793 3.946 23.685 1.00 72.31 82 LEU A CA 1
ATOM 659 C C . LEU A 1 82 ? -25.937 4.785 24.965 1.00 72.31 82 LEU A C 1
ATOM 661 O O . LEU A 1 82 ? -26.279 4.235 26.009 1.00 72.31 82 LEU A O 1
ATOM 665 N N . TYR A 1 83 ? -25.664 6.091 24.894 1.00 60.97 83 TYR A N 1
ATOM 666 C CA . TYR A 1 83 ? -25.742 7.024 26.027 1.00 60.97 83 TYR A CA 1
ATOM 667 C C . TYR A 1 83 ? -26.924 8.010 25.940 1.00 60.97 83 TYR A C 1
ATOM 669 O O . TYR A 1 83 ? -27.013 8.915 26.769 1.00 60.97 83 TYR A O 1
ATOM 677 N N . ASN A 1 84 ? -27.815 7.835 24.959 1.00 52.47 84 ASN A N 1
ATOM 678 C CA . ASN A 1 84 ? -29.133 8.480 24.872 1.00 52.47 84 ASN A CA 1
ATOM 679 C C . ASN A 1 84 ? -30.229 7.425 25.037 1.00 52.47 84 ASN A C 1
ATOM 681 O O . ASN A 1 84 ? -31.322 7.798 25.510 1.00 52.47 84 ASN A O 1
#

Foldseek 3Di:
DAQAWDWDDPPDDDDPPDPDDPPPPPDTIDQLLSLQVVLVDDPPDDDDDDSSVSSRCSRPDRRPVVVVVVVVVVVVVVVVVVVD

Radius of gyration: 19.09 Å; chains: 1; bounding box: 46×30×54 Å

Secondary structure (DSSP, 8-state):
--SS--PPPTT----TT-SS-TT-TT--PPPHHHHHHHTT--TT----S-HHHHHHHHHHPPPHHHHHHHHHHHHHHHHHHH--